Protein AF-A0A2N2STR3-F1 (afdb_monomer)

pLDDT: mean 80.76, std 12.84, range [39.19, 95.0]

Radius of gyration: 30.35 Å; Cα contacts (8 Å, |Δi|>4): 97; chains: 1; bounding box: 81×40×67 Å

Sequence (172 aa):
MGGGMKFQKDGRSLTLESEEEVAEFNKLVDLAKSLKDKQHTRAEKVFKIFIDGNEVVDFDDENDSASISANLWCNEMDAMINQHLDHRSISDFVGLIVKNHVKALQVSNAYKRHAENRSMKADVFVWLDANMVKFRSMDSAAEAITKQQPIAFRTAREWAGEWKKLRSTGTP

Structure (mmCIF, N/CA/C/O backbone):
data_AF-A0A2N2STR3-F1
#
_entry.id   AF-A0A2N2STR3-F1
#
loop_
_atom_site.group_PDB
_atom_site.id
_atom_site.type_symbol
_atom_site.label_atom_id
_atom_site.label_alt_id
_atom_site.label_comp_id
_atom_site.label_asym_id
_atom_site.label_entity_id
_atom_site.label_seq_id
_atom_site.pdbx_PDB_ins_code
_atom_site.Cartn_x
_atom_site.Cartn_y
_atom_site.Cartn_z
_atom_site.occupancy
_atom_site.B_iso_or_equiv
_atom_site.auth_seq_id
_atom_site.auth_comp_id
_atom_site.auth_asym_id
_atom_site.auth_atom_id
_atom_site.pdbx_PDB_model_num
ATOM 1 N N . MET A 1 1 ? -44.764 25.074 13.155 1.00 39.72 1 MET A N 1
ATOM 2 C CA . MET A 1 1 ? -44.567 23.906 12.272 1.00 39.72 1 MET A CA 1
ATOM 3 C C . MET A 1 1 ? -43.238 23.278 12.663 1.00 39.72 1 MET A C 1
ATOM 5 O O . MET A 1 1 ? -42.209 23.796 12.259 1.00 39.72 1 MET A O 1
ATOM 9 N N . GLY A 1 2 ? -43.251 22.276 13.547 1.00 47.53 2 GLY A N 1
ATOM 10 C CA . GLY A 1 2 ? -42.030 21.592 13.988 1.00 47.53 2 GLY A CA 1
ATOM 11 C C . GLY A 1 2 ? -41.621 20.551 12.950 1.00 47.53 2 GLY A C 1
ATOM 12 O O . GLY A 1 2 ? -42.372 19.613 12.698 1.00 47.53 2 GLY A O 1
ATOM 13 N N . GLY A 1 3 ? -40.484 20.757 12.288 1.00 50.66 3 GLY A N 1
ATOM 14 C CA . GLY A 1 3 ? -39.920 19.793 11.347 1.00 50.66 3 GLY A CA 1
ATOM 15 C C . GLY A 1 3 ? -39.160 18.709 12.103 1.00 50.66 3 GLY A C 1
ATOM 16 O O . GLY A 1 3 ? -38.001 18.914 12.441 1.00 50.66 3 GLY A O 1
ATOM 17 N N . GLY A 1 4 ? -39.812 17.579 12.386 1.00 56.22 4 GLY A N 1
ATOM 18 C CA . GLY A 1 4 ? -39.173 16.420 13.018 1.00 56.22 4 GLY A CA 1
ATOM 19 C C . GLY A 1 4 ? -38.145 15.737 12.107 1.00 56.22 4 GLY A C 1
ATOM 20 O O . GLY A 1 4 ? -38.299 15.711 10.881 1.00 56.22 4 GLY A O 1
ATOM 21 N N . MET A 1 5 ? -37.094 15.163 12.701 1.00 69.88 5 MET A N 1
ATOM 22 C CA . MET A 1 5 ? -36.016 14.476 11.982 1.00 69.88 5 MET A CA 1
ATOM 23 C C . MET A 1 5 ? -36.341 12.982 11.859 1.00 69.88 5 MET A C 1
ATOM 25 O O . MET A 1 5 ? -36.570 12.300 12.858 1.00 69.88 5 MET A O 1
ATOM 29 N N . LYS A 1 6 ? -36.378 12.459 10.626 1.00 70.19 6 LYS A N 1
ATOM 30 C CA . LYS A 1 6 ? -36.656 11.041 10.342 1.00 70.19 6 LYS A CA 1
ATOM 31 C C . LYS A 1 6 ? -35.389 10.309 9.927 1.00 70.19 6 LYS A C 1
ATOM 33 O O . LYS A 1 6 ? -34.752 10.680 8.944 1.00 70.19 6 LYS A O 1
ATOM 38 N N . PHE A 1 7 ? -35.078 9.226 10.632 1.00 64.94 7 PHE A N 1
ATOM 39 C CA . PHE A 1 7 ? -33.996 8.308 10.287 1.00 64.94 7 PHE A CA 1
ATOM 40 C C . PHE A 1 7 ? -34.571 6.964 9.847 1.00 64.94 7 PHE A C 1
ATOM 42 O O . PHE A 1 7 ? -35.483 6.430 10.481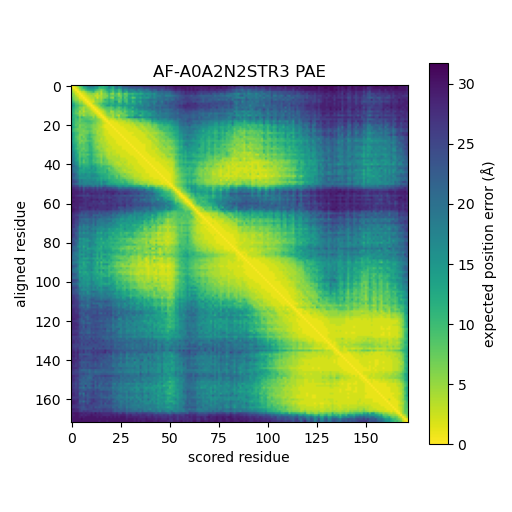 1.00 64.94 7 PHE A O 1
ATOM 49 N N . GLN A 1 8 ? -34.033 6.407 8.762 1.00 64.12 8 GLN A N 1
ATOM 50 C CA . GLN A 1 8 ? -34.474 5.128 8.215 1.00 64.12 8 GLN A CA 1
ATOM 51 C C . GLN A 1 8 ? -33.256 4.259 7.889 1.00 64.12 8 GLN A C 1
ATOM 53 O O . GLN A 1 8 ? -32.399 4.653 7.099 1.00 64.12 8 GLN A O 1
ATOM 58 N N . LYS A 1 9 ? -33.164 3.082 8.516 1.00 63.06 9 LYS A N 1
ATOM 59 C CA . LYS A 1 9 ? -32.127 2.080 8.233 1.00 63.06 9 LYS A CA 1
ATOM 60 C C . LYS A 1 9 ? -32.697 0.677 8.440 1.00 63.06 9 LYS A C 1
ATOM 62 O O . LYS A 1 9 ? -33.377 0.435 9.433 1.00 63.06 9 LYS A O 1
ATOM 67 N N . ASP A 1 10 ? -32.450 -0.224 7.488 1.00 65.56 10 ASP A N 1
ATOM 68 C CA . ASP A 1 10 ? -32.855 -1.641 7.525 1.00 65.56 10 ASP A CA 1
ATOM 69 C C . ASP A 1 10 ? -34.338 -1.861 7.890 1.00 65.56 10 ASP A C 1
ATOM 71 O O . ASP A 1 10 ? -34.689 -2.676 8.742 1.00 65.56 10 ASP A O 1
ATOM 75 N N . GLY A 1 11 ? -35.231 -1.075 7.277 1.00 61.78 11 GLY A N 1
ATOM 76 C CA . GLY A 1 11 ? -36.684 -1.190 7.463 1.00 61.78 11 GLY A CA 1
ATOM 77 C C . GLY A 1 11 ? -37.228 -0.642 8.788 1.00 61.78 11 GLY A C 1
ATOM 78 O O . GLY A 1 11 ? -38.441 -0.627 8.975 1.00 61.78 11 GLY A O 1
ATOM 79 N N . ARG A 1 12 ? -36.374 -0.143 9.692 1.00 55.59 12 ARG A N 1
ATOM 80 C CA . ARG A 1 12 ? -36.793 0.535 10.927 1.00 55.59 12 ARG A CA 1
ATOM 81 C C . ARG A 1 12 ? -36.739 2.047 10.730 1.00 55.59 12 ARG A C 1
ATOM 83 O O . ARG A 1 12 ? -35.742 2.581 10.240 1.00 55.59 12 ARG A O 1
ATOM 90 N N . SER A 1 13 ? -37.825 2.724 11.096 1.00 65.88 13 SER A N 1
ATOM 91 C CA . SER A 1 13 ? -37.939 4.183 11.071 1.00 65.88 13 SER A CA 1
ATOM 92 C C . SER A 1 13 ? -37.992 4.704 12.502 1.00 65.88 13 SER A C 1
ATOM 94 O O . SER A 1 13 ? -38.798 4.228 13.297 1.00 65.88 13 SER A O 1
ATOM 96 N N . LEU A 1 14 ? -37.124 5.665 12.817 1.00 69.38 14 LEU A N 1
ATOM 97 C CA . LEU A 1 14 ? -37.182 6.444 14.049 1.00 69.38 14 LEU A CA 1
ATOM 98 C C . LEU A 1 14 ? -37.553 7.879 13.671 1.00 69.38 14 LEU A C 1
ATOM 100 O O . LEU A 1 14 ? -36.921 8.470 12.790 1.00 69.38 14 LEU A O 1
ATOM 104 N N . THR A 1 15 ? -38.589 8.411 14.309 1.00 74.19 15 THR A N 1
ATOM 105 C CA . THR A 1 15 ? -39.006 9.808 14.150 1.00 74.19 15 THR A CA 1
ATOM 106 C C . THR A 1 15 ? -38.696 10.514 15.459 1.00 74.19 15 THR A C 1
ATOM 108 O O . THR A 1 15 ? -39.141 10.048 16.501 1.00 74.19 15 THR A O 1
ATOM 111 N N . LEU A 1 16 ? -37.890 11.573 15.397 1.00 75.62 16 LEU A N 1
ATOM 112 C CA . LEU A 1 16 ? -37.601 12.449 16.531 1.00 75.62 16 LEU A CA 1
ATOM 113 C C . LEU A 1 16 ? -38.458 13.701 16.356 1.00 75.62 16 LEU A C 1
ATOM 115 O O . LEU A 1 16 ? -38.374 14.371 15.320 1.00 75.62 16 LEU A O 1
ATOM 119 N N . GLU A 1 17 ? -39.329 13.961 17.319 1.00 78.00 17 GLU A N 1
ATOM 120 C CA . GLU A 1 17 ? -40.391 14.962 17.223 1.00 78.00 17 GLU A CA 1
ATOM 121 C C . GLU A 1 17 ? -40.013 16.277 17.914 1.00 78.00 17 GLU A C 1
ATOM 123 O O . GLU A 1 17 ? -40.524 17.332 17.529 1.00 78.00 17 GLU A O 1
ATOM 128 N N . SER A 1 18 ? -39.075 16.241 18.867 1.00 83.88 18 SER A N 1
ATOM 129 C CA . SER A 1 18 ? -38.589 17.424 19.585 1.00 83.88 18 SER A CA 1
ATOM 130 C C . SER A 1 18 ? -37.119 17.758 19.290 1.00 83.88 18 SER A C 1
ATOM 132 O O . SER A 1 18 ? -36.305 16.896 18.954 1.00 83.88 18 SER A O 1
ATOM 134 N N . GLU A 1 19 ? -36.752 19.037 19.428 1.00 80.00 19 GLU A N 1
ATOM 135 C CA . GLU A 1 19 ? -35.352 19.482 19.310 1.00 80.00 19 GLU A CA 1
ATOM 136 C C . GLU A 1 19 ? -34.455 18.854 20.390 1.00 80.00 19 GLU A C 1
ATOM 138 O O . GLU A 1 19 ? -33.280 18.577 20.140 1.00 80.00 19 GLU A O 1
ATOM 143 N N . GLU A 1 20 ? -35.018 18.577 21.568 1.00 85.88 20 GLU A N 1
ATOM 144 C CA . GLU A 1 20 ? -34.337 17.894 22.670 1.00 85.88 20 GLU A CA 1
ATOM 145 C C . GLU A 1 20 ? -34.011 16.437 22.308 1.00 85.88 20 GLU A C 1
ATOM 147 O O . GLU A 1 20 ? -32.861 16.016 22.441 1.00 85.88 20 GLU A O 1
ATOM 152 N N . GLU A 1 21 ? -34.963 15.706 21.720 1.00 81.88 21 GLU A N 1
ATOM 153 C CA . GLU A 1 21 ? -34.752 14.343 21.210 1.00 81.88 21 GLU A CA 1
ATOM 154 C C . GLU A 1 21 ? -33.677 14.289 20.116 1.00 81.88 21 GLU A C 1
ATOM 156 O O . GLU A 1 21 ? -32.838 13.383 20.096 1.00 81.88 21 GLU A O 1
ATOM 161 N N . VAL A 1 22 ? -33.656 15.276 19.213 1.00 81.19 22 VAL A N 1
ATOM 162 C CA . VAL A 1 22 ? -32.611 15.392 18.183 1.00 81.19 22 VAL A CA 1
ATOM 163 C C . VAL A 1 22 ? -31.241 15.649 18.818 1.00 81.19 22 VAL A C 1
ATOM 165 O O . VAL A 1 22 ? -30.244 15.043 18.409 1.00 81.19 22 VAL A O 1
ATOM 168 N N . ALA A 1 23 ? -31.165 16.511 19.833 1.00 83.06 23 ALA A N 1
ATOM 169 C CA . ALA A 1 23 ? -29.919 16.803 20.536 1.00 83.06 23 ALA A CA 1
ATOM 170 C C . ALA A 1 23 ? -29.383 15.582 21.304 1.00 83.06 23 ALA A C 1
ATOM 172 O O . ALA A 1 23 ? -28.182 15.303 21.256 1.00 83.06 23 ALA A O 1
ATOM 173 N N . GLU A 1 24 ? -30.247 14.829 21.982 1.00 85.31 24 GLU A N 1
ATOM 174 C CA . GLU A 1 24 ? -29.868 13.590 22.667 1.00 85.31 24 GLU A CA 1
ATOM 175 C C . GLU A 1 24 ? -29.415 12.502 21.695 1.00 85.31 24 GLU A C 1
ATOM 177 O O . GLU A 1 24 ? -28.379 11.866 21.912 1.00 85.31 24 GLU A O 1
ATOM 182 N N . PHE A 1 25 ? -30.126 12.332 20.579 1.00 84.44 25 PHE A N 1
ATOM 183 C CA . PHE A 1 25 ? -29.736 11.383 19.544 1.00 84.44 25 PHE A CA 1
ATOM 184 C C . PHE A 1 25 ? -28.347 11.698 18.975 1.00 84.44 25 PHE A C 1
ATOM 186 O O . PHE A 1 25 ? -27.512 10.801 18.852 1.00 84.44 25 PHE A O 1
ATOM 193 N N . ASN A 1 26 ? -28.053 12.971 18.697 1.00 84.44 26 ASN A N 1
ATOM 194 C CA . ASN A 1 26 ? -26.729 13.379 18.226 1.00 84.44 26 ASN A CA 1
ATOM 195 C C . ASN A 1 26 ? -25.628 13.072 19.255 1.00 84.44 26 ASN A C 1
ATOM 197 O O . ASN A 1 26 ? -24.583 12.540 18.879 1.00 84.44 26 ASN A O 1
ATOM 201 N N . LYS A 1 27 ? -25.878 13.288 20.556 1.00 90.06 27 LYS A N 1
ATOM 202 C CA . LYS A 1 27 ? -24.935 12.893 21.623 1.00 90.06 27 LYS A CA 1
ATOM 203 C C . LYS A 1 27 ? -24.664 11.386 21.616 1.00 90.06 27 LYS A C 1
ATOM 205 O O . LYS A 1 27 ? -23.516 10.973 21.775 1.00 90.06 27 LYS A O 1
ATOM 210 N N . LEU A 1 28 ? -25.691 10.558 21.411 1.00 87.50 28 LEU A N 1
ATOM 211 C CA . LEU A 1 28 ? -25.538 9.101 21.316 1.00 87.50 28 LEU A CA 1
ATOM 212 C C . LEU A 1 28 ? -24.756 8.680 20.067 1.00 87.50 28 LEU A C 1
ATOM 214 O O . LEU A 1 28 ? -23.909 7.789 20.144 1.00 87.50 28 LEU A O 1
ATOM 218 N N . VAL A 1 29 ? -25.003 9.331 18.929 1.00 88.56 29 VAL A N 1
ATOM 219 C CA . VAL A 1 29 ? -24.253 9.101 17.686 1.00 88.56 29 VAL A CA 1
ATOM 220 C C . VAL A 1 29 ? -22.777 9.444 17.873 1.00 88.56 29 VAL A C 1
ATOM 222 O O . VAL A 1 29 ? -21.910 8.662 17.477 1.00 88.56 29 VAL A O 1
ATOM 225 N N . ASP A 1 30 ? -22.472 10.575 18.501 1.00 90.06 30 ASP A N 1
ATOM 226 C CA . ASP A 1 30 ? -21.092 11.000 18.727 1.00 90.06 30 ASP A CA 1
ATOM 227 C C . ASP A 1 30 ? -20.384 10.131 19.772 1.00 90.06 30 ASP A C 1
ATOM 229 O O . ASP A 1 30 ? -19.218 9.773 19.589 1.00 90.06 30 ASP A O 1
ATOM 233 N N . LEU A 1 31 ? -21.099 9.674 20.805 1.00 88.94 31 LEU A N 1
ATOM 234 C CA . LEU A 1 31 ? -20.593 8.661 21.729 1.00 88.94 31 LEU A CA 1
ATOM 235 C C . LEU A 1 31 ? -20.271 7.350 20.997 1.00 88.94 31 LEU A C 1
ATOM 237 O O . LEU A 1 31 ? -19.203 6.777 21.209 1.00 88.94 31 LEU A O 1
ATOM 241 N N . ALA A 1 32 ? -21.157 6.883 20.115 1.00 85.94 32 ALA A N 1
ATOM 242 C CA . ALA A 1 32 ? -20.942 5.661 19.345 1.00 85.94 32 ALA A CA 1
ATOM 243 C C . ALA A 1 32 ? -19.721 5.771 18.417 1.00 85.94 32 ALA A C 1
ATOM 245 O O . ALA A 1 32 ? -18.920 4.835 18.355 1.00 85.94 32 ALA A O 1
ATOM 246 N N . LYS A 1 33 ? -19.536 6.919 17.747 1.00 87.88 33 LYS A N 1
ATOM 247 C CA . LYS A 1 33 ? -18.321 7.209 16.967 1.00 87.88 33 LYS A CA 1
ATOM 248 C C . LYS A 1 33 ? -17.080 7.177 17.856 1.00 87.88 33 LYS A C 1
ATOM 250 O O . LYS A 1 33 ? -16.166 6.416 17.572 1.00 87.88 33 LYS A O 1
ATOM 255 N N . SER A 1 34 ? -17.092 7.895 18.981 1.00 86.88 34 SER A N 1
ATOM 256 C CA . SER A 1 34 ? -15.962 7.929 19.918 1.00 86.88 34 SER A CA 1
ATOM 257 C C . SER A 1 34 ? -15.590 6.538 20.443 1.00 86.88 34 SER A C 1
ATOM 259 O O . SER A 1 34 ? -14.411 6.210 20.569 1.00 86.88 34 SER A O 1
ATOM 261 N N . LEU A 1 35 ? -16.579 5.690 20.741 1.00 84.81 35 LEU A N 1
ATOM 262 C CA . LEU A 1 35 ? -16.338 4.311 21.167 1.00 84.81 35 LEU A CA 1
ATOM 263 C C . LEU A 1 35 ? -15.709 3.466 20.056 1.00 84.81 35 LEU A C 1
ATOM 265 O O . LEU A 1 35 ? -14.814 2.671 20.345 1.00 84.81 35 LEU A O 1
ATOM 269 N N . LYS A 1 36 ? -16.147 3.645 18.807 1.00 85.81 36 LYS A N 1
ATOM 270 C CA . LYS A 1 36 ? -15.553 2.980 17.644 1.00 85.81 36 LYS A CA 1
ATOM 271 C C . LYS A 1 36 ? -14.120 3.454 17.398 1.00 85.81 36 LYS A C 1
ATOM 273 O O . LYS A 1 36 ? -13.237 2.626 17.216 1.00 85.81 36 LYS A O 1
ATOM 278 N N . ASP A 1 37 ? -13.869 4.755 17.484 1.00 85.25 37 ASP A N 1
ATOM 279 C CA . ASP A 1 37 ? -12.527 5.318 17.320 1.00 85.25 37 ASP A CA 1
ATOM 280 C C . ASP A 1 37 ? -11.580 4.791 18.405 1.00 85.25 37 ASP A C 1
ATOM 282 O O . ASP A 1 37 ? -10.465 4.373 18.110 1.00 85.25 37 ASP A O 1
ATOM 286 N N . LYS A 1 38 ? -12.046 4.684 19.657 1.00 85.62 38 LYS A N 1
ATOM 287 C CA . LYS A 1 38 ? -11.276 4.058 20.745 1.00 85.62 38 LYS A CA 1
ATOM 288 C C . LYS A 1 38 ? -10.962 2.584 20.480 1.00 85.62 38 LYS A C 1
ATOM 290 O O . LYS A 1 38 ? -9.871 2.134 20.826 1.00 85.62 38 LYS A O 1
ATOM 295 N N . GLN A 1 39 ? -11.899 1.822 19.910 1.00 83.94 39 GLN A N 1
ATOM 296 C CA . GLN A 1 39 ? -11.652 0.429 19.508 1.00 83.94 39 GLN A CA 1
ATOM 297 C C . GLN A 1 39 ? -10.579 0.365 18.419 1.00 83.94 39 GLN A C 1
ATOM 299 O O . GLN A 1 39 ? -9.630 -0.410 18.551 1.00 83.94 39 GLN A O 1
ATOM 304 N N . HIS A 1 40 ? -10.675 1.250 17.426 1.00 85.19 40 HIS A N 1
ATOM 305 C CA . HIS A 1 40 ? -9.700 1.360 16.351 1.00 85.19 40 HIS A CA 1
ATOM 306 C C . HIS A 1 40 ? -8.304 1.707 16.878 1.00 85.19 40 HIS A C 1
ATOM 308 O O . HIS A 1 40 ? -7.352 0.981 16.609 1.00 85.19 40 HIS A O 1
ATOM 314 N N . THR A 1 41 ? -8.181 2.734 17.722 1.00 86.56 41 THR A N 1
ATOM 315 C CA . THR A 1 41 ? -6.899 3.137 18.321 1.00 86.56 41 THR A CA 1
ATOM 316 C C . THR A 1 41 ? -6.266 2.019 19.148 1.00 86.56 41 THR A C 1
ATOM 318 O O . THR A 1 41 ? -5.047 1.858 19.155 1.00 86.56 41 THR A O 1
ATOM 321 N N . ARG A 1 42 ? -7.066 1.210 19.853 1.00 84.19 42 ARG A N 1
ATOM 322 C CA . ARG A 1 42 ? -6.543 0.044 20.583 1.00 84.19 42 ARG A CA 1
ATOM 323 C C . ARG A 1 42 ? -5.977 -1.010 19.629 1.00 84.19 42 ARG A C 1
ATOM 325 O O . ARG A 1 42 ? -4.885 -1.510 19.881 1.00 84.19 42 ARG A O 1
ATOM 332 N N . ALA A 1 43 ? -6.666 -1.292 18.525 1.00 84.31 43 ALA A N 1
ATOM 333 C CA . ALA A 1 43 ? -6.166 -2.189 17.486 1.00 84.31 43 ALA A CA 1
ATOM 334 C C . ALA A 1 43 ? -4.882 -1.659 16.818 1.00 84.31 43 ALA A C 1
ATOM 336 O O . ALA A 1 43 ? -3.953 -2.431 16.586 1.00 84.31 43 ALA A O 1
ATOM 337 N N . GLU A 1 44 ? -4.794 -0.350 16.561 1.00 84.38 44 GLU A N 1
ATOM 338 C CA . GLU A 1 44 ? -3.607 0.297 15.981 1.00 84.38 44 GLU A CA 1
ATOM 339 C C . GLU A 1 44 ? -2.358 0.127 16.850 1.00 84.38 44 GLU A C 1
ATOM 341 O O . GLU A 1 44 ? -1.273 -0.108 16.321 1.00 84.38 44 GLU A O 1
ATOM 346 N N . LYS A 1 45 ? -2.500 0.196 18.178 1.00 84.62 45 LYS A N 1
ATOM 347 C CA . LYS A 1 45 ? -1.378 -0.006 19.104 1.00 84.62 45 LYS A CA 1
ATOM 348 C C . LYS A 1 45 ? -0.759 -1.399 18.981 1.00 84.62 45 LYS A C 1
ATOM 350 O O . LYS A 1 45 ? 0.461 -1.512 18.920 1.00 84.62 45 LYS A O 1
ATOM 355 N N . VAL A 1 46 ? -1.594 -2.439 18.921 1.00 82.69 46 VAL A N 1
ATOM 356 C CA . VAL A 1 46 ? -1.137 -3.831 18.744 1.00 82.69 46 VAL A CA 1
ATOM 357 C C . VAL A 1 46 ? -0.553 -4.021 17.346 1.00 82.69 46 VAL A C 1
ATOM 359 O O . VAL A 1 46 ? 0.509 -4.614 17.186 1.00 82.69 46 VAL A O 1
ATOM 362 N N . PHE A 1 47 ? -1.214 -3.465 16.328 1.00 84.62 47 PHE A N 1
ATOM 363 C CA . PHE A 1 47 ? -0.750 -3.523 14.945 1.00 84.62 47 PHE A CA 1
ATOM 364 C C . PHE A 1 47 ? 0.634 -2.893 14.759 1.00 84.62 47 PHE A C 1
ATOM 366 O O . PHE A 1 47 ? 1.457 -3.452 14.042 1.00 84.62 47 PHE A O 1
ATOM 373 N N . LYS A 1 48 ? 0.912 -1.765 15.419 1.00 84.12 48 LYS A N 1
ATOM 374 C CA . LYS A 1 48 ? 2.209 -1.097 15.324 1.00 84.12 48 LYS A CA 1
ATOM 375 C C . LYS A 1 48 ? 3.351 -2.001 15.797 1.00 84.12 48 LYS A C 1
ATOM 377 O O . LYS A 1 48 ? 4.282 -2.221 15.040 1.00 84.12 48 LYS A O 1
ATOM 382 N N . ILE A 1 49 ? 3.243 -2.587 16.989 1.00 81.50 49 ILE A N 1
ATOM 383 C CA . ILE A 1 49 ? 4.287 -3.470 17.547 1.00 81.50 49 ILE A CA 1
ATOM 384 C C . ILE A 1 49 ? 4.430 -4.759 16.737 1.00 81.50 49 ILE A C 1
ATOM 386 O O . ILE A 1 49 ? 5.539 -5.255 16.554 1.00 81.50 49 ILE A O 1
ATOM 390 N N . PHE A 1 50 ? 3.318 -5.269 16.205 1.00 82.75 50 PHE A N 1
ATOM 391 C CA . PHE A 1 50 ? 3.323 -6.432 15.324 1.00 82.75 50 PHE A CA 1
ATOM 392 C C . PHE A 1 50 ? 4.119 -6.199 14.030 1.00 82.75 50 PHE A C 1
ATOM 394 O O . PHE A 1 50 ? 4.771 -7.116 13.542 1.00 82.75 50 PHE A O 1
ATOM 401 N N . ILE A 1 51 ? 4.052 -4.993 13.456 1.00 80.44 51 ILE A N 1
ATOM 402 C CA . ILE A 1 51 ? 4.805 -4.642 12.243 1.00 80.44 51 ILE A CA 1
ATOM 403 C C . ILE A 1 51 ? 6.238 -4.210 12.567 1.00 80.44 51 ILE A C 1
ATOM 405 O O . ILE A 1 51 ? 7.154 -4.613 11.854 1.00 80.44 51 ILE A O 1
ATOM 409 N N . ASP A 1 52 ? 6.427 -3.409 13.618 1.00 71.31 52 ASP A N 1
ATOM 410 C CA . ASP A 1 52 ? 7.721 -2.821 13.978 1.00 71.31 52 ASP A CA 1
ATOM 411 C C . ASP A 1 52 ? 8.682 -3.869 14.558 1.00 71.31 52 ASP A C 1
ATOM 413 O O . ASP A 1 52 ? 9.861 -3.867 14.226 1.00 71.31 52 ASP A O 1
ATOM 417 N N . GLY A 1 53 ? 8.193 -4.818 15.361 1.00 60.78 53 GLY A N 1
ATOM 418 C CA . GLY A 1 53 ? 9.040 -5.867 15.937 1.00 60.78 53 GLY A CA 1
ATOM 419 C C . GLY A 1 53 ? 9.330 -7.047 15.013 1.00 60.78 53 GLY A C 1
ATOM 420 O O . GLY A 1 53 ? 9.824 -8.077 15.454 1.00 60.78 53 GLY A O 1
ATOM 421 N N . ASN A 1 54 ? 9.076 -6.881 13.716 1.00 55.47 54 ASN A N 1
ATOM 422 C CA . ASN A 1 54 ? 9.645 -7.730 12.675 1.00 55.47 54 ASN A CA 1
ATOM 423 C C . ASN A 1 54 ? 11.093 -7.305 12.332 1.00 55.47 54 ASN A C 1
ATOM 425 O O . ASN A 1 54 ? 11.540 -7.502 11.198 1.00 55.47 54 ASN A O 1
ATOM 429 N N . GLU A 1 55 ? 11.801 -6.666 13.274 1.00 51.78 55 GLU A N 1
ATOM 430 C CA . GLU A 1 55 ? 13.222 -6.359 13.141 1.00 51.78 55 GLU A CA 1
ATOM 431 C C . GLU A 1 55 ? 13.979 -7.672 12.931 1.00 51.78 55 GLU A C 1
ATOM 433 O O . GLU A 1 55 ? 13.816 -8.653 13.658 1.00 51.78 55 GLU A O 1
ATOM 438 N N . VAL A 1 56 ? 14.732 -7.702 11.835 1.00 50.22 56 VAL A N 1
ATOM 439 C CA . VAL A 1 56 ? 15.505 -8.852 11.388 1.00 50.22 56 VAL A CA 1
ATOM 440 C C . VAL A 1 56 ? 16.487 -9.188 12.499 1.00 50.22 56 VAL A C 1
ATOM 442 O O . VAL A 1 56 ? 17.370 -8.389 12.788 1.00 50.22 56 VAL A O 1
ATOM 445 N N . VAL A 1 57 ? 16.323 -10.355 13.121 1.00 52.91 57 VAL A N 1
ATOM 446 C CA . VAL A 1 57 ? 17.374 -10.934 13.956 1.00 52.91 57 VAL A CA 1
ATOM 447 C C . VAL A 1 57 ? 18.606 -11.050 13.064 1.00 52.91 57 VAL A C 1
ATOM 449 O O . VAL A 1 57 ? 18.580 -11.809 12.091 1.00 52.91 57 VAL A O 1
ATOM 452 N N . ASP A 1 58 ? 19.633 -10.247 13.333 1.00 49.75 58 ASP A N 1
ATOM 453 C CA . ASP A 1 58 ? 20.894 -10.362 12.618 1.00 49.75 58 ASP A CA 1
ATOM 454 C C . ASP A 1 58 ? 21.515 -11.700 13.026 1.00 49.75 58 ASP A C 1
ATOM 456 O O . ASP A 1 58 ? 21.752 -11.957 14.206 1.00 49.75 58 ASP A O 1
ATOM 460 N N . PHE A 1 59 ? 21.701 -12.605 12.066 1.00 49.97 59 PHE A N 1
ATOM 461 C CA . PHE A 1 59 ? 22.252 -13.935 12.346 1.00 49.97 59 PHE A CA 1
ATOM 462 C C . PHE A 1 59 ? 23.718 -13.863 12.808 1.00 49.97 59 PHE A C 1
ATOM 464 O O . PHE A 1 59 ? 24.243 -14.869 13.288 1.00 49.97 59 PHE A O 1
ATOM 471 N N . ASP A 1 60 ? 24.346 -12.691 12.662 1.00 55.75 60 ASP A N 1
ATOM 472 C CA . ASP A 1 60 ? 25.715 -12.392 13.074 1.00 55.75 60 ASP A CA 1
ATOM 473 C C . ASP A 1 60 ? 25.814 -11.784 14.493 1.00 55.75 60 ASP A C 1
ATOM 475 O O . ASP A 1 60 ? 26.925 -11.643 15.011 1.00 55.75 60 ASP A O 1
ATOM 479 N N . ASP A 1 61 ? 24.690 -11.459 15.153 1.00 56.94 61 ASP A N 1
ATOM 480 C CA . ASP A 1 61 ? 24.690 -11.039 16.562 1.00 56.94 61 ASP A CA 1
ATOM 481 C C . ASP A 1 61 ? 25.014 -12.226 17.486 1.00 56.94 61 ASP A C 1
ATOM 483 O O . ASP A 1 61 ? 24.592 -13.363 17.254 1.00 56.94 61 ASP A O 1
ATOM 487 N N . GLU A 1 62 ? 25.744 -11.970 18.581 1.00 59.53 62 GLU A N 1
ATOM 488 C CA . GLU A 1 62 ? 25.963 -12.976 19.627 1.00 59.53 62 GLU A CA 1
ATOM 489 C C . GLU A 1 62 ? 24.611 -13.583 20.037 1.00 59.53 62 GLU A C 1
ATOM 491 O O . GLU A 1 62 ? 23.677 -12.862 20.390 1.00 59.53 62 GLU A O 1
ATOM 496 N N . ASN A 1 63 ? 24.507 -14.916 19.981 1.00 57.44 63 ASN A N 1
ATOM 497 C CA . ASN A 1 63 ? 23.275 -15.693 20.187 1.00 57.44 63 ASN A CA 1
ATOM 498 C C . ASN A 1 63 ? 22.466 -15.254 21.430 1.00 57.44 63 ASN A C 1
ATOM 500 O O . ASN A 1 63 ? 21.233 -15.275 21.428 1.00 57.44 63 ASN A O 1
ATOM 504 N N . ASP A 1 64 ? 23.157 -14.796 22.475 1.00 61.09 64 ASP A N 1
ATOM 505 C CA . ASP A 1 64 ? 22.544 -14.285 23.698 1.00 61.09 64 ASP A CA 1
ATOM 506 C C . ASP A 1 64 ? 21.791 -12.956 23.465 1.00 61.09 64 ASP A C 1
ATOM 508 O O . ASP A 1 64 ? 20.664 -12.810 23.943 1.00 61.09 64 ASP A O 1
ATOM 512 N N . SER A 1 65 ? 22.333 -12.030 22.665 1.00 64.00 65 SER A N 1
ATOM 513 C CA . SER A 1 65 ? 21.726 -10.729 22.317 1.00 64.00 65 SER A CA 1
ATOM 514 C C . SER A 1 65 ? 20.448 -10.888 21.486 1.00 64.00 65 SER A C 1
ATOM 516 O O . SER A 1 65 ? 19.398 -10.331 21.822 1.00 64.00 65 SER A O 1
ATOM 518 N N . ALA A 1 66 ? 20.499 -11.733 20.453 1.00 63.34 66 ALA A N 1
ATOM 519 C CA . ALA A 1 66 ? 19.342 -12.069 19.626 1.00 63.34 66 ALA A CA 1
ATOM 520 C C . ALA A 1 66 ? 18.203 -12.694 20.456 1.00 63.34 66 ALA A C 1
ATOM 522 O O . ALA A 1 66 ? 17.032 -12.330 20.304 1.00 63.34 66 ALA A O 1
ATOM 523 N N . SER A 1 67 ? 18.544 -13.600 21.381 1.00 67.44 67 SER A N 1
ATOM 524 C CA . SER A 1 67 ? 17.564 -14.255 22.254 1.00 67.44 67 SER A CA 1
ATOM 525 C C . SER A 1 67 ? 16.900 -13.283 23.239 1.00 67.44 67 SER A C 1
ATOM 527 O O . SER A 1 67 ? 15.693 -13.369 23.479 1.00 67.44 67 SER A O 1
ATOM 529 N N . ILE A 1 68 ? 17.660 -12.330 23.791 1.00 69.19 68 ILE A N 1
ATOM 530 C CA . ILE A 1 68 ? 17.148 -11.313 24.716 1.00 69.19 68 ILE A CA 1
ATOM 531 C C . ILE A 1 68 ? 16.171 -10.386 23.990 1.00 69.19 68 ILE A C 1
ATOM 533 O O . ILE A 1 68 ? 15.072 -10.151 24.497 1.00 69.19 68 ILE A O 1
ATOM 537 N N . SER A 1 69 ? 16.526 -9.921 22.791 1.00 69.31 69 SER A N 1
ATOM 538 C CA . SER A 1 69 ? 15.670 -9.060 21.968 1.00 69.31 69 SER A CA 1
ATOM 539 C C . SER A 1 69 ? 14.364 -9.755 21.574 1.00 69.31 69 SER A C 1
ATOM 541 O O . SER A 1 69 ? 13.286 -9.181 21.737 1.00 69.31 69 SER A O 1
ATOM 543 N N . ALA A 1 70 ? 14.431 -11.023 21.154 1.00 71.31 70 ALA A N 1
ATOM 544 C CA . ALA A 1 70 ? 13.243 -11.807 20.819 1.00 71.31 70 ALA A CA 1
ATOM 545 C C . ALA A 1 70 ? 12.311 -11.996 22.028 1.00 71.31 70 ALA A C 1
ATOM 547 O O . ALA A 1 70 ? 11.098 -11.810 21.922 1.00 71.31 70 ALA A O 1
ATOM 548 N N . ASN A 1 71 ? 12.868 -12.317 23.200 1.00 77.44 71 ASN A N 1
ATOM 549 C CA . ASN A 1 71 ? 12.084 -12.472 24.426 1.00 77.44 71 ASN A CA 1
ATOM 550 C C . ASN A 1 71 ? 11.447 -11.152 24.877 1.00 77.44 71 ASN A C 1
ATOM 552 O O . ASN A 1 71 ? 10.296 -11.146 25.315 1.00 77.44 71 ASN A O 1
ATOM 556 N N . LEU A 1 72 ? 12.174 -10.037 24.770 1.00 77.12 72 LEU A N 1
ATOM 557 C CA . LEU A 1 72 ? 11.651 -8.715 25.103 1.00 77.12 72 LEU A CA 1
ATOM 558 C C . LEU A 1 72 ? 10.453 -8.362 24.216 1.00 77.12 72 LEU A C 1
ATOM 560 O O . LEU A 1 72 ? 9.409 -7.970 24.738 1.00 77.12 72 LEU A O 1
ATOM 564 N N . TRP A 1 73 ? 10.575 -8.585 22.907 1.00 80.31 73 TRP A N 1
ATOM 565 C CA . TRP A 1 73 ? 9.483 -8.358 21.967 1.00 80.31 73 TRP A CA 1
ATOM 566 C C . TRP A 1 73 ? 8.274 -9.259 22.241 1.00 80.31 73 TRP A C 1
ATOM 568 O O . TRP A 1 73 ? 7.154 -8.757 22.296 1.00 80.31 73 TRP A O 1
ATOM 578 N N . CYS A 1 74 ? 8.473 -10.563 22.470 1.00 80.06 74 CYS A N 1
ATOM 579 C CA . CYS A 1 74 ? 7.379 -11.482 22.803 1.00 80.06 74 CYS A CA 1
ATOM 580 C C . CYS A 1 74 ? 6.610 -11.010 24.043 1.00 80.06 74 CYS A C 1
ATOM 582 O O . CYS A 1 74 ? 5.383 -10.927 24.019 1.00 80.06 74 CYS A O 1
ATOM 584 N N . ASN A 1 75 ? 7.329 -10.629 25.102 1.00 83.31 75 ASN A N 1
ATOM 585 C CA . ASN A 1 75 ? 6.717 -10.136 26.335 1.00 83.31 75 ASN A CA 1
ATOM 586 C C . ASN A 1 75 ? 5.950 -8.823 26.116 1.00 83.31 75 ASN A C 1
ATOM 588 O O . ASN A 1 75 ? 4.859 -8.641 26.661 1.00 83.31 75 ASN A O 1
ATOM 592 N N . GLU A 1 76 ? 6.502 -7.905 25.321 1.00 83.44 76 GLU A N 1
ATOM 593 C CA . GLU A 1 76 ? 5.837 -6.647 24.977 1.00 83.44 76 GLU A CA 1
ATOM 594 C C . GLU A 1 76 ? 4.581 -6.889 24.127 1.00 83.44 76 GLU A C 1
ATOM 596 O O . GLU A 1 76 ? 3.518 -6.328 24.406 1.00 83.44 76 GLU A O 1
ATOM 601 N N . MET A 1 77 ? 4.668 -7.772 23.133 1.00 83.12 77 MET A N 1
ATOM 602 C CA . MET A 1 77 ? 3.549 -8.138 22.273 1.00 83.12 77 MET A CA 1
ATOM 603 C C . MET A 1 77 ? 2.429 -8.806 23.075 1.00 83.12 77 MET A C 1
ATOM 605 O O . MET A 1 77 ? 1.269 -8.404 22.954 1.00 83.12 77 MET A O 1
ATOM 609 N N . ASP A 1 78 ? 2.761 -9.756 23.950 1.00 86.56 78 ASP A N 1
ATOM 610 C CA . ASP A 1 78 ? 1.798 -10.412 24.837 1.00 86.56 78 ASP A CA 1
ATOM 611 C C . ASP A 1 78 ? 1.125 -9.404 25.774 1.00 86.56 78 ASP A C 1
ATOM 613 O O . ASP A 1 78 ? -0.099 -9.422 25.943 1.00 86.56 78 ASP A O 1
ATOM 617 N N . ALA A 1 79 ? 1.886 -8.470 26.351 1.00 84.88 79 ALA A N 1
ATOM 618 C CA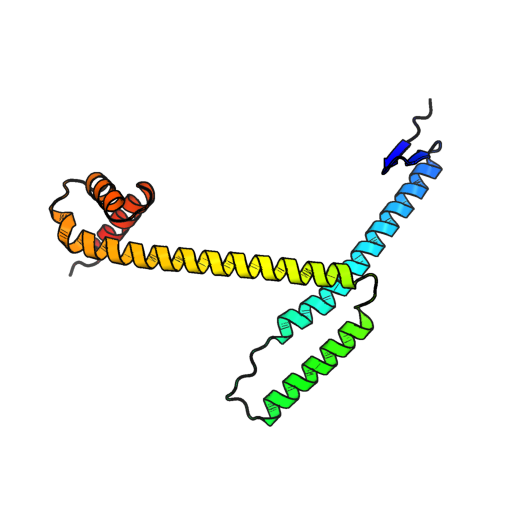 . ALA A 1 79 ? 1.324 -7.403 27.174 1.00 84.88 79 ALA A CA 1
ATOM 619 C C . ALA A 1 79 ? 0.333 -6.536 26.378 1.00 84.88 79 ALA A C 1
ATOM 621 O O . ALA A 1 79 ? -0.742 -6.196 26.877 1.00 84.88 79 ALA A O 1
ATOM 622 N N . MET A 1 80 ? 0.653 -6.217 25.126 1.00 84.44 80 MET A N 1
ATOM 623 C CA . MET A 1 80 ? -0.162 -5.347 24.280 1.00 84.44 80 MET A CA 1
ATOM 624 C C . MET A 1 80 ? -1.415 -6.039 23.753 1.00 84.44 80 MET A C 1
ATOM 626 O O . MET A 1 80 ? -2.489 -5.431 23.755 1.00 84.44 80 MET A O 1
ATOM 630 N N . ILE A 1 81 ? -1.320 -7.319 23.387 1.00 88.00 81 ILE A N 1
ATOM 631 C CA . ILE A 1 81 ? -2.483 -8.159 23.086 1.00 88.00 81 ILE A CA 1
ATOM 632 C C . ILE A 1 81 ? -3.413 -8.173 24.300 1.00 88.00 81 ILE A C 1
ATOM 634 O O . ILE A 1 81 ? -4.582 -7.809 24.176 1.00 88.00 81 ILE A O 1
ATOM 638 N N . ASN A 1 82 ? -2.886 -8.493 25.483 1.00 88.19 82 ASN A N 1
ATOM 639 C CA . ASN A 1 82 ? -3.686 -8.600 26.702 1.00 88.19 82 ASN A CA 1
ATOM 640 C C . ASN A 1 82 ? -4.358 -7.275 27.100 1.00 88.19 82 ASN A C 1
ATOM 642 O O . ASN A 1 82 ? -5.485 -7.272 27.595 1.00 88.19 82 ASN A O 1
ATOM 646 N N . GLN A 1 83 ? -3.700 -6.134 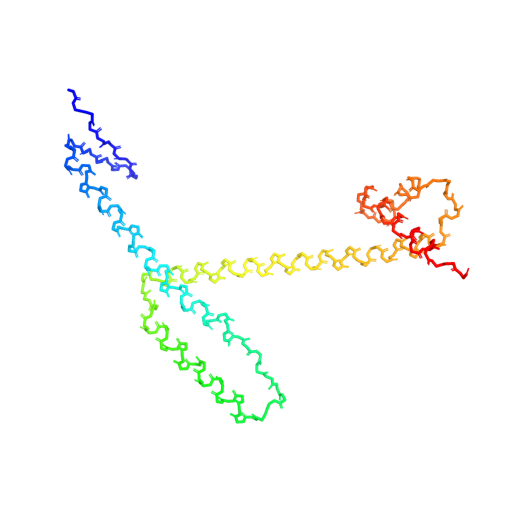26.882 1.00 87.56 83 GLN A N 1
ATOM 647 C CA . GLN A 1 83 ? -4.239 -4.826 27.270 1.00 87.56 83 GLN A CA 1
ATOM 648 C C . GLN A 1 83 ? -5.179 -4.209 26.226 1.00 87.56 83 GLN A C 1
ATOM 650 O O . GLN A 1 83 ? -6.044 -3.386 26.561 1.00 87.56 83 GLN A O 1
ATOM 655 N N . HIS A 1 84 ? -5.002 -4.517 24.941 1.00 86.31 84 HIS A N 1
ATOM 656 C CA . HIS A 1 84 ? -5.613 -3.734 23.863 1.00 86.31 84 HIS A CA 1
ATOM 657 C C . HIS A 1 84 ? -6.405 -4.553 22.844 1.00 86.31 84 HIS A C 1
ATOM 659 O O . HIS A 1 84 ? -7.244 -3.974 22.142 1.00 86.31 84 HIS A O 1
ATOM 665 N N . LEU A 1 85 ? -6.238 -5.874 22.809 1.00 90.12 85 LEU A N 1
ATOM 666 C CA . LEU A 1 85 ? -6.971 -6.745 21.902 1.00 90.12 85 LEU A CA 1
ATOM 667 C C . LEU A 1 85 ? -8.109 -7.467 22.637 1.00 90.12 85 LEU A C 1
ATOM 669 O O . LEU A 1 85 ? -7.888 -8.324 23.483 1.00 90.12 85 LEU A O 1
ATOM 673 N N . ASP A 1 86 ? -9.353 -7.118 22.310 1.00 88.38 86 ASP A N 1
ATOM 674 C CA . ASP A 1 86 ? -10.549 -7.799 22.804 1.00 88.38 86 ASP A CA 1
ATOM 675 C C . ASP A 1 86 ? -11.513 -8.134 21.660 1.00 88.38 86 ASP A C 1
ATOM 677 O O . ASP A 1 86 ? -11.304 -7.761 20.506 1.00 88.38 86 ASP A O 1
ATOM 681 N N . HIS A 1 87 ? -12.609 -8.826 21.978 1.00 83.19 87 HIS A N 1
ATOM 682 C CA . HIS A 1 87 ? -13.620 -9.241 20.999 1.00 83.19 87 HIS A CA 1
ATOM 683 C C . HIS A 1 87 ? -14.190 -8.096 20.138 1.00 83.19 87 HIS A C 1
ATOM 685 O O . HIS A 1 87 ? -14.739 -8.371 19.073 1.00 83.19 87 HIS A O 1
ATOM 691 N N . ARG A 1 88 ? -14.080 -6.830 20.568 1.00 83.19 88 ARG A N 1
ATOM 692 C CA . ARG A 1 88 ? -14.534 -5.661 19.800 1.00 83.19 88 ARG A CA 1
ATOM 693 C C . ARG A 1 88 ? -13.424 -5.095 18.918 1.00 83.19 88 ARG A C 1
ATOM 695 O O . ARG A 1 88 ? -13.708 -4.716 17.788 1.00 83.19 88 ARG A O 1
ATOM 702 N N . SER A 1 89 ? -12.177 -5.059 19.396 1.00 86.94 89 SER A N 1
ATOM 703 C CA . SER A 1 89 ? -11.036 -4.523 18.634 1.00 86.94 89 SER A CA 1
ATOM 704 C C . SER A 1 89 ? -10.376 -5.531 17.680 1.00 86.94 89 SER A C 1
ATOM 706 O O . SER A 1 89 ? -9.704 -5.111 16.738 1.00 86.94 89 SER A O 1
ATOM 708 N N . ILE A 1 90 ? -10.606 -6.844 17.842 1.00 88.44 90 ILE A N 1
ATOM 709 C CA . ILE A 1 90 ? -10.052 -7.892 16.955 1.00 88.44 90 ILE A CA 1
ATOM 710 C C . ILE A 1 90 ? -10.424 -7.662 15.487 1.00 88.44 90 ILE A C 1
ATOM 712 O O . ILE A 1 90 ? -9.574 -7.801 14.608 1.00 88.44 90 ILE A O 1
ATOM 716 N N . SER A 1 91 ? -11.674 -7.284 15.203 1.00 89.06 91 SER A N 1
ATOM 717 C CA . SER A 1 91 ? -12.110 -7.055 13.820 1.00 89.06 91 SER A CA 1
ATOM 718 C C . SER A 1 91 ? -11.331 -5.915 13.159 1.00 89.06 91 SER A C 1
ATOM 720 O O . SER A 1 91 ? -10.958 -6.019 11.990 1.00 89.06 91 SER A O 1
ATOM 722 N N . ASP A 1 92 ? -11.069 -4.836 13.899 1.00 89.31 92 ASP A N 1
ATOM 723 C CA . ASP A 1 92 ? -10.303 -3.698 13.391 1.00 89.31 92 ASP A CA 1
ATOM 724 C C . ASP A 1 92 ? -8.828 -4.063 13.199 1.00 89.31 92 ASP A C 1
ATOM 726 O O . ASP A 1 92 ? -8.236 -3.694 12.184 1.00 89.31 92 ASP A O 1
ATOM 730 N N . PHE A 1 93 ? -8.256 -4.852 14.114 1.00 89.31 93 PHE A N 1
ATOM 731 C CA . PHE A 1 93 ? -6.886 -5.357 14.012 1.00 89.31 93 PHE A CA 1
ATOM 732 C C . PHE A 1 93 ? -6.679 -6.226 12.763 1.00 89.31 93 PHE A C 1
ATOM 734 O O . PHE A 1 93 ? -5.771 -5.968 11.971 1.00 89.31 93 PHE A O 1
ATOM 741 N N . VAL A 1 94 ? -7.569 -7.194 12.513 1.00 90.56 94 VAL A N 1
ATOM 742 C CA . VAL A 1 94 ? -7.540 -8.005 11.280 1.00 90.56 94 VAL A CA 1
ATOM 743 C C . VAL A 1 94 ? -7.685 -7.113 10.043 1.00 90.56 94 VAL A C 1
ATOM 745 O O . VAL A 1 94 ? -6.969 -7.287 9.055 1.00 90.56 94 VAL A O 1
ATOM 748 N N . GLY A 1 95 ? -8.558 -6.104 10.107 1.00 90.62 95 GLY A N 1
ATOM 749 C CA . GLY A 1 95 ? -8.705 -5.113 9.044 1.00 90.62 95 GLY A CA 1
ATOM 750 C C . GLY A 1 95 ? -7.415 -4.338 8.748 1.00 90.62 95 GLY A C 1
ATOM 751 O O . GLY A 1 95 ? -7.105 -4.094 7.579 1.00 90.62 95 GLY A O 1
ATOM 752 N N . LEU A 1 96 ? -6.646 -3.965 9.775 1.00 91.38 96 LEU A N 1
ATOM 753 C CA . LEU A 1 96 ? -5.346 -3.301 9.625 1.00 91.38 96 LEU A CA 1
ATOM 754 C C . LEU A 1 96 ? -4.310 -4.219 8.959 1.00 91.38 96 LEU A C 1
ATOM 756 O O . LEU A 1 96 ? -3.647 -3.785 8.013 1.00 91.38 96 LEU A O 1
ATOM 760 N N . ILE A 1 97 ? -4.237 -5.493 9.363 1.00 90.56 97 ILE A N 1
ATOM 761 C CA . ILE A 1 97 ? -3.338 -6.491 8.755 1.00 90.56 97 ILE A CA 1
ATOM 762 C C . ILE A 1 97 ? -3.610 -6.636 7.256 1.00 90.56 97 ILE A C 1
ATOM 764 O O . ILE A 1 97 ? -2.691 -6.518 6.441 1.00 90.56 97 ILE A O 1
ATOM 768 N N . VAL A 1 98 ? -4.873 -6.837 6.870 1.00 91.62 98 VAL A N 1
ATOM 769 C CA . VAL A 1 98 ? -5.249 -7.015 5.458 1.00 91.62 98 VAL A CA 1
ATOM 770 C C . VAL A 1 98 ? -4.911 -5.768 4.640 1.00 91.62 98 VAL A C 1
ATOM 772 O O . VAL A 1 98 ? -4.331 -5.875 3.558 1.00 91.62 98 VAL A O 1
ATOM 775 N N . LYS A 1 99 ? -5.212 -4.569 5.159 1.00 90.12 99 LYS A N 1
ATOM 776 C CA . LYS A 1 99 ? -4.863 -3.303 4.491 1.00 90.12 99 LYS A CA 1
ATOM 777 C C . LYS A 1 99 ? -3.357 -3.175 4.276 1.00 90.12 99 LYS A C 1
ATOM 779 O O . LYS A 1 99 ? -2.935 -2.747 3.201 1.00 90.12 99 LYS A O 1
ATOM 784 N N . ASN A 1 100 ? -2.554 -3.536 5.274 1.00 89.25 100 ASN A N 1
ATOM 785 C CA . ASN A 1 100 ? -1.102 -3.485 5.165 1.00 89.25 100 ASN A CA 1
ATOM 786 C C . ASN A 1 100 ? -0.570 -4.474 4.123 1.00 89.25 100 ASN A C 1
ATOM 788 O O . ASN A 1 100 ? 0.239 -4.104 3.275 1.00 89.25 100 ASN A O 1
ATOM 792 N N . HIS A 1 101 ? -1.090 -5.702 4.123 1.00 86.12 101 HIS A N 1
ATOM 793 C CA . HIS A 1 101 ? -0.717 -6.718 3.144 1.00 86.12 101 HIS A CA 1
ATOM 794 C C . HIS A 1 101 ? -1.012 -6.271 1.704 1.00 86.12 101 HIS A C 1
ATOM 796 O O . HIS A 1 101 ? -0.156 -6.378 0.826 1.00 86.12 101 HIS A O 1
ATOM 802 N N . VAL A 1 102 ? -2.188 -5.684 1.459 1.00 89.56 102 VAL A N 1
ATOM 803 C CA . VAL A 1 102 ? -2.539 -5.137 0.138 1.00 89.56 102 VAL A CA 1
ATOM 804 C C . VAL A 1 102 ? -1.571 -4.030 -0.288 1.00 89.56 102 VAL A C 1
ATOM 806 O O . VAL A 1 102 ? -1.121 -4.032 -1.435 1.00 89.56 102 VAL A O 1
ATOM 809 N N . LYS A 1 103 ? -1.198 -3.113 0.616 1.00 85.38 103 LYS A N 1
ATOM 810 C CA . LYS A 1 103 ? -0.191 -2.076 0.324 1.00 85.38 103 LYS A CA 1
ATOM 811 C C . LYS A 1 103 ? 1.162 -2.691 -0.044 1.00 85.38 103 LYS A C 1
ATOM 813 O O . LYS A 1 103 ? 1.757 -2.294 -1.044 1.00 85.38 103 LYS A O 1
ATOM 818 N N . ALA A 1 104 ? 1.621 -3.689 0.711 1.00 83.25 104 ALA A N 1
ATOM 819 C CA . ALA A 1 104 ? 2.877 -4.384 0.433 1.00 83.25 104 ALA A CA 1
ATOM 820 C C . ALA A 1 104 ? 2.866 -5.069 -0.948 1.00 83.25 104 ALA A C 1
ATOM 822 O O . ALA A 1 104 ? 3.821 -4.937 -1.717 1.00 83.25 104 ALA A O 1
ATOM 823 N N . LEU A 1 105 ? 1.761 -5.727 -1.318 1.00 80.62 105 LEU A N 1
ATOM 824 C CA . LEU A 1 105 ? 1.588 -6.322 -2.648 1.00 80.62 105 LEU A CA 1
ATOM 825 C C . LEU A 1 105 ? 1.616 -5.275 -3.767 1.00 80.62 105 LEU A C 1
ATOM 827 O O . LEU A 1 105 ? 2.238 -5.501 -4.805 1.00 80.62 105 LEU A O 1
ATOM 831 N N . GLN A 1 106 ? 0.964 -4.126 -3.576 1.00 85.50 106 GLN A N 1
ATOM 832 C CA . GLN A 1 106 ? 0.976 -3.036 -4.557 1.00 85.50 106 GLN A CA 1
ATOM 833 C C . GLN A 1 106 ? 2.394 -2.513 -4.799 1.00 85.50 106 GLN A C 1
ATOM 835 O O . GLN A 1 106 ? 2.799 -2.356 -5.952 1.00 85.50 106 GLN A O 1
ATOM 840 N N . VAL A 1 107 ? 3.161 -2.311 -3.72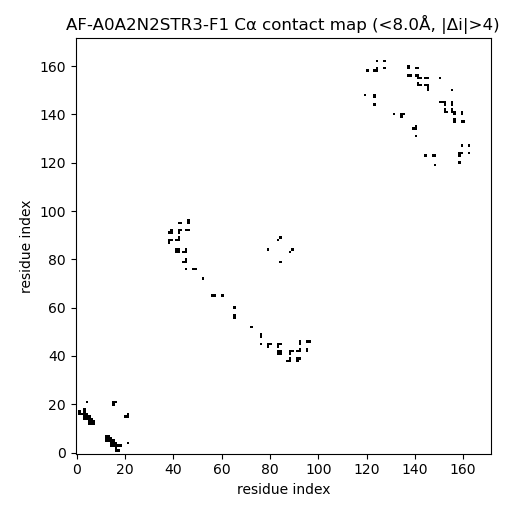5 1.00 80.31 107 VAL A N 1
ATOM 841 C CA . VAL A 1 107 ? 4.567 -1.901 -3.794 1.00 80.31 107 VAL A CA 1
ATOM 842 C C . VAL A 1 107 ? 5.410 -2.961 -4.508 1.00 80.31 107 VAL A C 1
ATOM 844 O O . VAL A 1 107 ? 6.122 -2.637 -5.456 1.00 80.31 107 VAL A O 1
ATOM 847 N N . SER A 1 108 ? 5.282 -4.238 -4.133 1.00 78.88 108 SER A N 1
ATOM 848 C CA . SER A 1 108 ? 5.993 -5.349 -4.786 1.00 78.88 108 SER A CA 1
ATOM 849 C C . SER A 1 108 ? 5.691 -5.425 -6.288 1.00 78.88 108 SER A C 1
ATOM 851 O O . SER A 1 108 ? 6.598 -5.533 -7.114 1.00 78.88 108 SER A O 1
ATOM 853 N N . ASN A 1 109 ? 4.420 -5.295 -6.668 1.00 78.06 109 ASN A N 1
ATOM 854 C CA . ASN A 1 109 ? 4.003 -5.300 -8.068 1.00 78.06 109 ASN A CA 1
ATOM 855 C C . ASN A 1 109 ? 4.547 -4.090 -8.838 1.00 78.06 109 ASN A C 1
ATOM 857 O O . ASN A 1 109 ? 4.944 -4.234 -9.995 1.00 78.06 109 ASN A O 1
ATOM 861 N N . ALA A 1 110 ? 4.603 -2.909 -8.215 1.00 79.38 110 ALA A N 1
ATOM 862 C CA . ALA A 1 110 ? 5.247 -1.743 -8.810 1.00 79.38 110 ALA A CA 1
ATOM 863 C C . ALA A 1 110 ? 6.744 -2.000 -9.043 1.00 79.38 110 ALA A C 1
ATOM 865 O O . ALA A 1 110 ? 7.234 -1.771 -10.148 1.00 79.38 110 ALA A O 1
ATOM 866 N N . TYR A 1 111 ? 7.456 -2.559 -8.059 1.00 75.25 111 TYR A N 1
ATOM 867 C CA . TYR A 1 111 ? 8.864 -2.939 -8.213 1.00 75.25 111 TYR A CA 1
ATOM 868 C C . TYR A 1 111 ? 9.088 -3.936 -9.354 1.00 75.25 111 TYR A C 1
ATOM 870 O O . TYR A 1 111 ? 10.014 -3.738 -10.142 1.00 75.25 111 TYR A O 1
ATOM 878 N N . LYS A 1 112 ? 8.231 -4.958 -9.490 1.00 76.00 112 LYS A N 1
ATOM 879 C CA . LYS A 1 112 ? 8.286 -5.923 -10.603 1.00 76.00 112 LYS A CA 1
ATOM 880 C C . LYS A 1 112 ? 8.117 -5.239 -11.960 1.00 76.00 112 LYS A C 1
ATOM 882 O O . LYS A 1 112 ? 8.971 -5.400 -12.824 1.00 76.00 112 LYS A O 1
ATOM 887 N N . ARG A 1 113 ? 7.100 -4.383 -12.113 1.00 73.88 113 ARG A N 1
ATOM 888 C CA . ARG A 1 113 ? 6.891 -3.593 -13.343 1.00 73.88 113 ARG A CA 1
ATOM 889 C C . ARG A 1 113 ? 8.082 -2.691 -13.659 1.00 73.88 1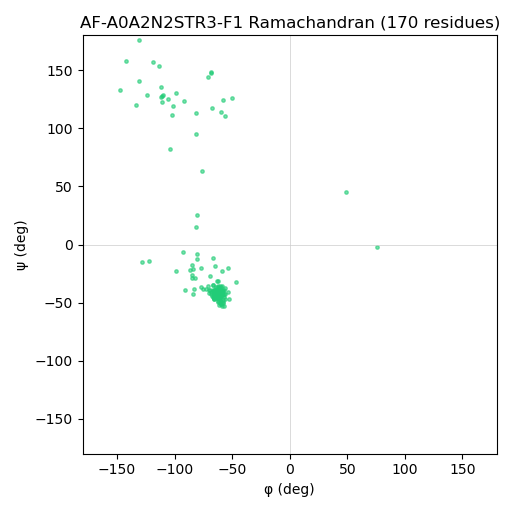13 ARG A C 1
ATOM 891 O O . ARG A 1 113 ? 8.487 -2.569 -14.810 1.00 73.88 113 ARG A O 1
ATOM 898 N N . HIS A 1 114 ? 8.672 -2.056 -12.646 1.00 77.81 114 HIS A N 1
ATOM 899 C CA . HIS A 1 114 ? 9.874 -1.248 -12.839 1.00 77.81 114 HIS A CA 1
ATOM 900 C C . HIS A 1 114 ? 11.088 -2.098 -13.234 1.00 77.81 114 HIS A C 1
ATOM 902 O O . HIS A 1 114 ? 11.896 -1.637 -14.036 1.00 77.81 114 HIS A O 1
ATOM 908 N N . ALA A 1 115 ? 11.222 -3.321 -12.717 1.00 79.75 115 ALA A N 1
ATOM 909 C CA . ALA A 1 115 ? 12.277 -4.247 -13.120 1.00 79.75 115 ALA A CA 1
ATOM 910 C C . ALA A 1 115 ? 12.115 -4.695 -14.582 1.00 79.75 115 ALA A C 1
ATOM 912 O O . ALA A 1 115 ? 13.071 -4.592 -15.349 1.00 79.75 115 ALA A O 1
ATOM 913 N N . GLU A 1 116 ? 10.904 -5.088 -14.984 1.00 78.06 116 GLU A N 1
ATOM 914 C CA . GLU A 1 116 ? 10.569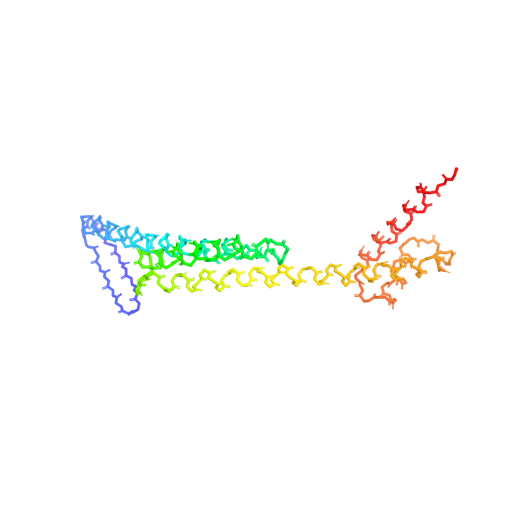 -5.432 -16.373 1.00 78.06 116 GLU A CA 1
ATOM 915 C C . GLU A 1 116 ? 10.862 -4.261 -17.320 1.00 78.06 116 GLU A C 1
ATOM 917 O O . GLU A 1 116 ? 11.570 -4.425 -18.313 1.00 78.06 116 GLU A O 1
ATOM 922 N N . ASN A 1 117 ? 10.416 -3.048 -16.973 1.00 86.31 117 ASN A N 1
ATOM 923 C CA . ASN A 1 117 ? 10.673 -1.851 -17.776 1.00 86.31 117 ASN A CA 1
ATOM 924 C C . ASN A 1 117 ? 12.169 -1.522 -17.887 1.00 86.31 117 ASN A C 1
ATOM 926 O O . ASN A 1 117 ? 12.613 -1.078 -18.943 1.00 86.31 117 ASN A O 1
ATOM 930 N N . ARG A 1 118 ? 12.964 -1.735 -16.826 1.00 86.81 118 ARG A N 1
ATOM 931 C CA . ARG A 1 118 ? 14.426 -1.560 -16.883 1.00 86.81 118 ARG A CA 1
ATOM 932 C C . ARG A 1 118 ? 15.077 -2.572 -17.823 1.00 86.81 118 ARG A C 1
ATOM 934 O O . ARG A 1 118 ? 15.935 -2.172 -18.604 1.00 86.81 118 ARG A O 1
ATOM 941 N N . SER A 1 119 ? 14.649 -3.835 -17.775 1.00 88.38 119 SER A N 1
ATOM 942 C CA . SER A 1 119 ? 15.139 -4.879 -18.683 1.00 88.38 119 SER A CA 1
ATOM 943 C C . SER A 1 119 ? 14.817 -4.538 -20.138 1.00 88.38 119 SER A C 1
ATOM 945 O O . SER A 1 119 ? 15.721 -4.451 -20.962 1.00 88.38 119 SER A O 1
ATOM 947 N N . MET A 1 120 ? 13.550 -4.225 -20.438 1.00 89.31 120 MET A N 1
ATOM 948 C CA . MET A 1 120 ? 13.128 -3.838 -21.790 1.00 89.31 120 MET A CA 1
ATOM 949 C C . MET A 1 120 ? 13.877 -2.600 -22.289 1.00 89.31 120 MET A C 1
ATOM 951 O O . MET A 1 120 ? 14.260 -2.532 -23.453 1.00 89.31 120 MET A O 1
ATOM 955 N N . LYS A 1 121 ? 14.114 -1.612 -21.419 1.00 91.81 121 LYS A N 1
ATOM 956 C CA . LYS A 1 121 ? 14.871 -0.409 -21.776 1.00 91.81 121 LYS A CA 1
ATOM 957 C C . LYS A 1 121 ? 16.328 -0.720 -22.116 1.00 91.81 121 LYS A C 1
ATOM 959 O O . LYS A 1 121 ? 16.846 -0.148 -23.072 1.00 91.81 121 LYS A O 1
ATOM 964 N N . ALA A 1 122 ? 16.974 -1.618 -21.372 1.00 90.62 122 ALA A N 1
ATOM 965 C CA . ALA A 1 122 ? 18.326 -2.072 -21.687 1.00 90.62 122 ALA A CA 1
ATOM 966 C C . ALA A 1 122 ? 18.374 -2.755 -23.065 1.00 90.62 122 ALA A C 1
ATOM 968 O O . ALA A 1 122 ? 19.211 -2.391 -23.891 1.00 90.62 122 ALA A O 1
ATOM 969 N N . ASP A 1 123 ? 17.416 -3.639 -23.361 1.00 91.75 123 ASP A N 1
ATOM 970 C CA . ASP A 1 123 ? 17.307 -4.296 -24.670 1.00 91.75 123 ASP A CA 1
ATOM 971 C C . ASP A 1 123 ? 17.096 -3.281 -25.805 1.00 91.75 123 ASP A C 1
ATOM 973 O O . ASP A 1 123 ? 17.726 -3.369 -26.861 1.00 91.75 123 ASP A O 1
ATOM 977 N N . VAL A 1 124 ? 16.245 -2.273 -25.581 1.00 92.19 124 VAL A N 1
ATOM 978 C CA . VAL A 1 124 ? 16.018 -1.176 -26.535 1.00 92.19 124 VAL A CA 1
ATOM 979 C C . VAL A 1 124 ? 17.294 -0.373 -26.777 1.00 92.19 124 VAL A C 1
ATOM 981 O O . VAL A 1 124 ? 17.551 0.015 -27.915 1.00 92.19 124 VAL A O 1
ATOM 984 N N . PHE A 1 125 ? 18.110 -0.130 -25.750 1.00 93.56 125 PHE A N 1
ATOM 985 C CA . PHE A 1 125 ? 19.370 0.602 -25.900 1.00 93.56 125 PHE A CA 1
ATOM 986 C C . PHE A 1 125 ? 20.385 -0.197 -26.721 1.00 93.56 125 PHE A C 1
ATOM 988 O O . PHE A 1 125 ? 20.964 0.356 -27.654 1.00 93.56 125 PHE A O 1
ATOM 995 N N . VAL A 1 126 ? 20.529 -1.498 -26.450 1.00 93.19 126 VAL A N 1
ATOM 996 C CA . VAL A 1 126 ? 21.375 -2.401 -27.252 1.00 93.19 126 VAL A CA 1
ATOM 997 C C . VAL A 1 126 ? 20.899 -2.443 -28.707 1.00 93.19 126 VAL A C 1
ATOM 999 O O . VAL A 1 126 ? 21.698 -2.366 -29.640 1.00 93.19 126 VAL A O 1
ATOM 1002 N N . TRP A 1 127 ? 19.586 -2.510 -28.928 1.00 93.44 127 TRP A N 1
ATOM 1003 C CA . TRP A 1 127 ? 19.021 -2.486 -30.275 1.00 93.44 127 TRP A CA 1
ATOM 1004 C C . TRP A 1 127 ? 19.268 -1.148 -30.989 1.00 93.44 127 TRP A C 1
ATOM 1006 O O . TRP A 1 127 ? 19.599 -1.138 -32.180 1.00 93.44 127 TRP A O 1
ATOM 1016 N N . LEU A 1 128 ? 19.146 -0.024 -30.274 1.00 91.06 128 LEU A N 1
ATOM 1017 C CA . LEU A 1 128 ? 19.429 1.314 -30.795 1.00 91.06 128 LEU A CA 1
ATOM 1018 C C . LEU A 1 128 ? 20.904 1.476 -31.171 1.00 91.06 128 LEU A C 1
ATOM 1020 O O . LEU A 1 128 ? 21.188 2.075 -32.206 1.00 91.06 128 LEU A O 1
ATOM 1024 N N . ASP A 1 129 ? 21.831 0.886 -30.420 1.00 90.25 129 ASP A N 1
ATOM 1025 C CA . ASP A 1 129 ? 23.262 0.916 -30.747 1.00 90.25 129 ASP A CA 1
ATOM 1026 C C . ASP A 1 129 ? 23.554 0.335 -32.135 1.00 90.25 129 ASP A C 1
ATOM 1028 O O . ASP A 1 129 ? 24.361 0.884 -32.885 1.00 90.25 129 ASP A O 1
ATOM 1032 N N . ALA A 1 130 ? 22.849 -0.735 -32.507 1.00 90.88 130 ALA A N 1
ATOM 1033 C CA . ALA A 1 130 ? 23.019 -1.405 -33.793 1.00 90.88 130 ALA A CA 1
ATOM 1034 C C . ALA A 1 130 ? 22.182 -0.799 -34.936 1.00 90.88 130 ALA A C 1
ATOM 1036 O O . ALA A 1 130 ? 22.492 -1.012 -36.112 1.00 90.88 130 ALA A O 1
ATOM 1037 N N . ASN A 1 131 ? 21.093 -0.084 -34.629 1.00 90.81 131 ASN A N 1
ATOM 1038 C CA . ASN A 1 131 ? 20.097 0.299 -35.636 1.00 90.81 131 ASN A CA 1
ATOM 1039 C C . ASN A 1 131 ? 19.851 1.803 -35.767 1.00 90.81 131 ASN A C 1
ATOM 1041 O O . ASN A 1 131 ? 19.292 2.207 -36.783 1.00 90.81 131 ASN A O 1
ATOM 1045 N N . MET A 1 132 ? 20.286 2.648 -34.825 1.00 84.94 132 MET A N 1
ATOM 1046 C CA . MET A 1 132 ? 19.962 4.081 -34.852 1.00 84.94 132 MET A CA 1
ATOM 1047 C C . MET A 1 132 ? 20.444 4.781 -36.130 1.00 84.94 132 MET A C 1
ATOM 1049 O O . MET A 1 132 ? 19.745 5.640 -36.658 1.00 84.94 132 MET A O 1
ATOM 1053 N N . VAL A 1 133 ? 21.597 4.377 -36.675 1.00 85.50 133 VAL A N 1
ATOM 1054 C CA . VAL A 1 133 ? 22.161 4.935 -37.922 1.00 85.50 133 VAL A CA 1
ATOM 1055 C C . VAL A 1 133 ? 21.209 4.766 -39.119 1.00 85.50 133 VAL A C 1
ATOM 1057 O O . VAL A 1 133 ? 21.273 5.530 -40.079 1.00 85.50 133 VAL A O 1
ATOM 1060 N N . LYS A 1 134 ? 20.290 3.794 -39.060 1.00 89.75 134 LYS A N 1
ATOM 1061 C CA . LYS A 1 134 ? 19.315 3.501 -40.121 1.00 89.75 134 LYS A CA 1
ATOM 1062 C C . LYS A 1 134 ? 18.101 4.437 -40.097 1.00 89.75 134 LYS A C 1
ATOM 1064 O O . LYS A 1 134 ? 17.339 4.451 -41.060 1.00 89.75 134 LYS A O 1
ATOM 1069 N N . PHE A 1 135 ? 17.903 5.209 -39.027 1.00 89.50 135 PHE A N 1
ATOM 1070 C CA . PHE A 1 135 ? 16.723 6.056 -38.854 1.00 89.50 135 PHE A CA 1
ATOM 1071 C C . PHE A 1 135 ? 17.071 7.538 -38.974 1.00 89.50 135 PHE A C 1
ATOM 1073 O O . PHE A 1 135 ? 17.955 8.061 -38.301 1.00 89.50 135 PHE A O 1
ATOM 1080 N N . ARG A 1 136 ? 16.317 8.248 -39.820 1.00 84.06 136 ARG A N 1
ATOM 1081 C CA . ARG A 1 136 ? 16.522 9.680 -40.093 1.00 84.06 136 ARG A CA 1
ATOM 1082 C C . ARG A 1 136 ? 15.995 10.591 -38.977 1.00 84.06 136 ARG A C 1
ATOM 1084 O O . ARG A 1 136 ? 16.399 11.748 -38.888 1.00 84.06 136 ARG A O 1
ATOM 1091 N N . SER A 1 137 ? 15.085 10.095 -38.139 1.00 87.69 137 SER A N 1
ATOM 1092 C CA . SER A 1 137 ? 14.495 10.841 -37.026 1.00 87.69 137 SER A CA 1
ATOM 1093 C C . SER A 1 137 ? 14.292 9.953 -35.801 1.00 87.69 137 SER A C 1
ATOM 1095 O O . SER A 1 137 ? 14.181 8.731 -35.898 1.00 87.69 137 SER A O 1
ATOM 1097 N N . MET A 1 138 ? 14.210 10.585 -34.629 1.00 88.19 138 MET A N 1
ATOM 1098 C CA . MET A 1 138 ? 13.933 9.878 -33.376 1.00 88.19 138 MET A CA 1
ATOM 1099 C C . MET A 1 138 ? 12.502 9.337 -33.314 1.00 88.19 138 MET A C 1
ATOM 1101 O O . MET A 1 138 ? 12.270 8.346 -32.634 1.00 88.19 138 MET A O 1
ATOM 1105 N N . ASP A 1 139 ? 11.562 9.963 -34.025 1.00 91.69 139 ASP A N 1
ATOM 1106 C CA . ASP A 1 139 ? 10.184 9.475 -34.116 1.00 91.69 139 ASP A CA 1
ATOM 1107 C C . ASP A 1 139 ? 10.130 8.185 -34.942 1.00 91.69 139 ASP A C 1
ATOM 1109 O O . ASP A 1 139 ? 9.520 7.212 -34.516 1.00 91.69 139 ASP A O 1
ATOM 1113 N N . SER A 1 140 ? 10.879 8.113 -36.050 1.00 91.38 140 SER A N 1
ATOM 1114 C CA . SER A 1 140 ? 10.998 6.889 -36.853 1.00 91.38 140 SER A CA 1
ATOM 1115 C C . SER A 1 140 ? 11.688 5.756 -36.082 1.00 91.38 140 SER A C 1
ATOM 1117 O O . SER A 1 140 ? 11.252 4.607 -36.146 1.00 91.38 140 SER A O 1
ATOM 1119 N N . ALA A 1 141 ? 12.716 6.078 -35.288 1.00 91.25 141 ALA A N 1
ATOM 1120 C CA . ALA A 1 141 ? 13.326 5.111 -34.378 1.00 91.25 141 ALA A CA 1
ATOM 1121 C C . ALA A 1 141 ? 12.329 4.638 -33.303 1.00 91.25 141 ALA A C 1
ATOM 1123 O O . ALA A 1 141 ? 12.250 3.446 -33.023 1.00 91.25 141 ALA A O 1
ATOM 1124 N N . ALA A 1 142 ? 11.521 5.542 -32.740 1.00 93.50 142 ALA A N 1
ATOM 1125 C CA . ALA A 1 142 ? 10.498 5.201 -31.755 1.00 93.50 142 ALA A CA 1
ATOM 1126 C C . ALA A 1 142 ? 9.397 4.293 -32.331 1.00 93.50 142 ALA A C 1
ATOM 1128 O O . ALA A 1 142 ? 9.008 3.336 -31.667 1.00 93.50 142 ALA A O 1
ATOM 1129 N N . GLU A 1 143 ? 8.950 4.516 -33.571 1.00 94.19 143 GLU A N 1
ATOM 1130 C CA . GLU A 1 143 ? 8.011 3.617 -34.268 1.00 94.19 143 GLU A CA 1
ATOM 1131 C C . GLU A 1 143 ? 8.592 2.219 -34.518 1.00 94.19 143 GLU A C 1
ATOM 1133 O O . GLU A 1 143 ? 7.858 1.234 -34.577 1.00 94.19 143 GLU A O 1
ATOM 1138 N N . ALA A 1 144 ? 9.907 2.112 -34.706 1.00 92.88 144 ALA A N 1
AT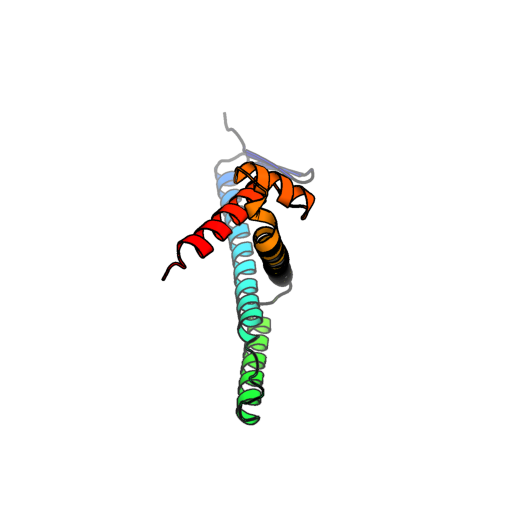OM 1139 C CA . ALA A 1 144 ? 10.568 0.823 -34.868 1.00 92.88 144 ALA A CA 1
ATOM 1140 C C . ALA A 1 144 ? 10.743 0.099 -33.522 1.00 92.88 144 ALA A C 1
ATOM 1142 O O . ALA A 1 144 ? 10.551 -1.114 -33.449 1.00 92.88 144 ALA A O 1
ATOM 1143 N N . ILE A 1 145 ? 11.015 0.836 -32.440 1.00 92.94 145 ILE A N 1
ATOM 1144 C CA . ILE A 1 145 ? 11.100 0.285 -31.081 1.00 92.94 145 ILE A CA 1
ATOM 1145 C C . ILE A 1 145 ? 9.761 -0.318 -30.637 1.00 92.94 145 ILE A C 1
ATOM 1147 O O . ILE A 1 145 ? 9.760 -1.403 -30.063 1.00 92.94 145 ILE A O 1
ATOM 1151 N N . THR A 1 146 ? 8.622 0.325 -30.919 1.00 94.00 146 THR A N 1
ATOM 1152 C CA . THR A 1 146 ? 7.299 -0.221 -30.540 1.00 94.00 146 THR A CA 1
ATOM 1153 C C . THR A 1 146 ? 6.950 -1.527 -31.257 1.00 94.00 146 THR A C 1
ATOM 1155 O O . THR A 1 146 ? 6.071 -2.258 -30.810 1.00 94.00 146 THR A O 1
ATOM 1158 N N . LYS A 1 147 ? 7.629 -1.837 -32.369 1.00 91.12 147 LYS A N 1
ATOM 1159 C CA . LYS A 1 147 ? 7.523 -3.130 -33.062 1.00 91.12 147 LYS A CA 1
ATOM 1160 C C . LYS A 1 147 ? 8.458 -4.185 -32.467 1.00 91.12 147 LYS A C 1
ATOM 1162 O O . LYS A 1 147 ? 8.176 -5.370 -32.589 1.00 91.12 147 LYS A O 1
ATOM 1167 N N . GLN A 1 148 ? 9.557 -3.758 -31.844 1.00 89.31 148 GLN A N 1
ATOM 1168 C CA . GLN A 1 148 ? 10.544 -4.627 -31.199 1.00 89.31 148 GLN A CA 1
ATOM 1169 C C . GLN A 1 148 ? 10.127 -5.029 -29.778 1.00 89.31 148 GLN A C 1
ATOM 1171 O O . GLN A 1 148 ? 10.374 -6.157 -29.363 1.00 89.31 148 GLN A O 1
ATOM 1176 N N . GLN A 1 149 ? 9.528 -4.105 -29.027 1.00 87.44 149 GLN A N 1
ATOM 1177 C CA . GLN A 1 149 ? 9.064 -4.310 -27.656 1.00 87.44 149 GLN A CA 1
ATOM 1178 C C . GLN A 1 149 ? 7.621 -3.807 -27.527 1.00 87.44 14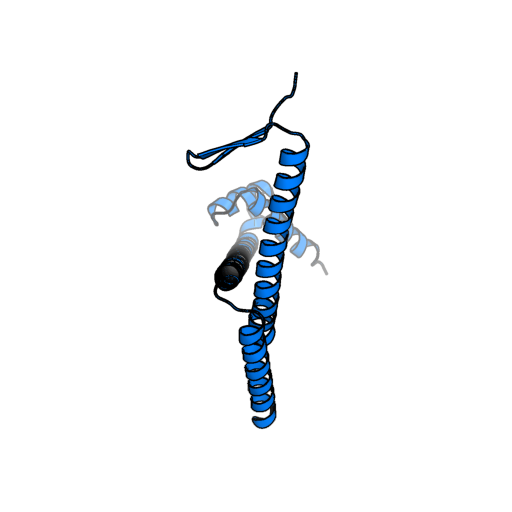9 GLN A C 1
ATOM 1180 O O . GLN A 1 149 ? 7.311 -2.748 -28.081 1.00 87.44 149 GLN A O 1
ATOM 1185 N N . PRO A 1 150 ? 6.738 -4.506 -26.786 1.00 87.88 150 PRO A N 1
ATOM 1186 C CA . PRO A 1 150 ? 5.327 -4.145 -26.645 1.00 87.88 150 PRO A CA 1
ATOM 1187 C C . PRO A 1 150 ? 5.138 -2.953 -25.688 1.00 87.88 150 PRO A C 1
ATOM 1189 O O . PRO A 1 150 ? 4.523 -3.062 -24.630 1.00 87.88 150 PRO A O 1
ATOM 1192 N N . ILE A 1 151 ? 5.684 -1.795 -26.058 1.00 91.06 151 ILE A N 1
ATOM 1193 C CA . ILE A 1 151 ? 5.640 -0.550 -25.288 1.00 91.06 151 ILE A CA 1
ATOM 1194 C C . ILE A 1 151 ? 4.917 0.551 -26.065 1.00 91.06 151 ILE A C 1
ATOM 1196 O O . ILE A 1 151 ? 4.844 0.541 -27.293 1.00 91.06 151 ILE A O 1
ATOM 1200 N N . ALA A 1 152 ? 4.394 1.545 -25.349 1.00 92.25 152 ALA A N 1
ATOM 1201 C CA . ALA A 1 152 ? 3.755 2.695 -25.977 1.00 92.25 152 ALA A CA 1
ATOM 1202 C C . ALA A 1 152 ? 4.779 3.577 -26.717 1.00 92.25 152 ALA A C 1
ATOM 1204 O O . ALA A 1 152 ? 5.905 3.770 -26.254 1.00 92.25 152 ALA A O 1
ATOM 1205 N N . PHE A 1 153 ? 4.356 4.206 -27.818 1.00 93.19 153 PHE A N 1
ATOM 1206 C CA . PHE A 1 153 ? 5.205 5.099 -28.621 1.00 93.19 153 PHE A CA 1
ATOM 1207 C C . PHE A 1 153 ? 5.861 6.215 -27.800 1.00 93.19 153 PHE A C 1
ATOM 1209 O O . PHE A 1 153 ? 7.042 6.506 -27.971 1.00 93.19 153 PHE A O 1
ATOM 1216 N N . ARG A 1 154 ? 5.123 6.812 -26.855 1.00 94.31 154 ARG A N 1
ATOM 1217 C CA . ARG A 1 154 ? 5.656 7.864 -25.978 1.00 94.31 154 ARG A CA 1
ATOM 1218 C C . ARG A 1 154 ? 6.838 7.365 -25.142 1.00 94.31 154 ARG A C 1
ATOM 1220 O O . ARG A 1 154 ? 7.845 8.058 -25.055 1.00 94.31 154 ARG A O 1
ATOM 1227 N N . THR A 1 155 ? 6.732 6.155 -24.598 1.00 92.81 155 THR A N 1
ATOM 1228 C CA . THR A 1 155 ? 7.801 5.493 -23.838 1.00 92.81 155 THR A CA 1
ATOM 1229 C C . THR A 1 155 ? 8.995 5.177 -24.735 1.00 92.81 155 THR A C 1
ATOM 1231 O O . THR A 1 155 ? 10.124 5.511 -24.391 1.00 92.81 155 THR A O 1
ATOM 1234 N N . ALA A 1 156 ? 8.752 4.626 -25.929 1.00 93.75 156 ALA A N 1
ATOM 1235 C CA . ALA A 1 156 ? 9.801 4.380 -26.917 1.00 93.75 156 ALA A CA 1
ATOM 1236 C C . ALA A 1 156 ? 10.563 5.666 -27.293 1.00 93.75 156 ALA A C 1
ATOM 1238 O O . ALA A 1 156 ? 11.792 5.675 -27.372 1.00 93.75 156 ALA A O 1
ATOM 1239 N N . ARG A 1 157 ? 9.841 6.776 -27.480 1.00 95.00 157 ARG A N 1
ATOM 1240 C CA . ARG A 1 157 ? 10.409 8.078 -27.843 1.00 95.00 157 ARG A CA 1
ATOM 1241 C C . ARG A 1 157 ? 11.226 8.712 -26.722 1.00 95.00 157 ARG A C 1
ATOM 1243 O O . ARG A 1 157 ? 12.264 9.322 -27.001 1.00 95.00 157 ARG A O 1
ATOM 1250 N N . GLU A 1 158 ? 10.759 8.578 -25.484 1.00 94.75 158 GLU A N 1
ATOM 1251 C CA . GLU A 1 158 ? 11.476 8.998 -24.282 1.00 94.75 158 GLU A CA 1
ATOM 1252 C C . GLU A 1 158 ? 12.783 8.215 -24.136 1.00 94.75 158 GLU A C 1
ATOM 1254 O O . GLU A 1 158 ? 13.849 8.824 -24.049 1.00 94.75 158 GLU A O 1
ATOM 1259 N N . TRP A 1 159 ? 12.726 6.885 -24.242 1.00 94.12 159 TRP A N 1
ATOM 1260 C CA . TRP A 1 159 ? 13.904 6.022 -24.153 1.00 94.12 159 TRP A CA 1
ATOM 1261 C C . TRP A 1 159 ? 14.918 6.300 -25.265 1.00 94.12 159 TRP A C 1
ATOM 1263 O O . TRP A 1 159 ? 16.103 6.436 -24.974 1.00 94.12 159 TRP A O 1
ATOM 1273 N N . ALA A 1 160 ? 14.479 6.485 -26.514 1.00 92.38 160 ALA A N 1
ATOM 1274 C CA . ALA A 1 160 ? 15.364 6.918 -27.599 1.00 92.38 160 ALA A CA 1
ATOM 1275 C C . ALA A 1 160 ? 16.004 8.295 -27.314 1.00 92.38 160 ALA A C 1
ATOM 1277 O O . ALA A 1 160 ? 17.164 8.542 -27.651 1.00 92.38 160 ALA A O 1
ATOM 1278 N N . GLY A 1 161 ? 15.251 9.196 -26.672 1.00 92.62 161 GLY A N 1
ATOM 1279 C CA . GLY A 1 161 ? 15.715 10.486 -26.159 1.00 92.62 161 GLY A CA 1
ATOM 1280 C C . GLY A 1 161 ? 16.846 10.352 -25.146 1.00 92.62 161 GLY A C 1
ATOM 1281 O O . GLY A 1 161 ? 17.896 10.976 -25.294 1.00 92.62 161 GLY A O 1
ATOM 1282 N N . GLU A 1 162 ? 16.629 9.531 -24.125 1.00 91.81 162 GLU A N 1
ATOM 1283 C CA . GLU A 1 162 ? 17.606 9.246 -23.077 1.00 91.81 162 GLU A CA 1
ATOM 1284 C C . GLU A 1 162 ? 18.860 8.562 -23.622 1.00 91.81 162 GLU A C 1
ATOM 1286 O O . GLU A 1 162 ? 19.969 8.997 -23.320 1.00 91.81 162 GLU A O 1
ATOM 1291 N N . TRP A 1 163 ? 18.690 7.562 -24.488 1.00 92.81 163 TRP A N 1
ATOM 1292 C CA . TRP A 1 163 ? 19.783 6.897 -25.192 1.00 92.81 163 TRP A CA 1
ATOM 1293 C C . TRP A 1 163 ? 20.682 7.907 -25.919 1.00 92.81 163 TRP A C 1
ATOM 1295 O O . TRP A 1 163 ? 21.905 7.888 -25.769 1.00 92.81 163 TRP A O 1
ATOM 1305 N N . LYS A 1 164 ? 20.076 8.856 -26.648 1.00 90.38 164 LYS A N 1
ATOM 1306 C CA . LYS A 1 164 ? 20.820 9.905 -27.356 1.00 90.38 164 LYS A CA 1
ATOM 1307 C C . LYS A 1 164 ? 21.555 10.820 -26.381 1.00 90.38 164 LYS A C 1
ATOM 1309 O O . LYS A 1 164 ? 22.715 11.133 -26.622 1.00 90.38 164 LYS A O 1
ATOM 1314 N N . LYS A 1 165 ? 20.906 11.234 -25.286 1.00 89.25 165 LYS A N 1
ATOM 1315 C CA . LYS A 1 165 ? 21.528 12.088 -24.262 1.00 89.25 165 LYS A CA 1
ATOM 1316 C C . LYS A 1 165 ? 22.776 11.433 -23.680 1.00 89.25 165 LYS A C 1
ATOM 1318 O O . LYS A 1 165 ? 23.819 12.069 -23.706 1.00 89.25 165 LYS A O 1
ATOM 1323 N N . LEU A 1 166 ? 22.685 10.170 -23.260 1.00 87.81 166 LEU A N 1
ATOM 1324 C CA . LEU A 1 166 ? 23.805 9.417 -22.681 1.00 87.81 166 LEU A CA 1
ATOM 1325 C C . LEU A 1 166 ? 25.017 9.358 -23.620 1.00 87.81 166 LEU A C 1
ATOM 1327 O O . LEU A 1 166 ? 26.156 9.468 -23.173 1.00 87.81 166 LEU A O 1
ATOM 1331 N N . ARG A 1 167 ? 24.767 9.239 -24.927 1.00 84.44 167 ARG A N 1
ATOM 1332 C CA . ARG A 1 167 ? 25.807 9.196 -25.965 1.00 84.44 167 ARG A CA 1
ATOM 1333 C C . ARG A 1 167 ? 26.296 10.571 -26.419 1.00 84.44 167 ARG A C 1
ATOM 1335 O O . ARG A 1 167 ? 27.390 10.664 -26.949 1.00 84.44 167 ARG A O 1
ATOM 1342 N N . SER A 1 168 ? 25.517 11.633 -26.218 1.00 76.94 168 SER A N 1
ATOM 1343 C CA . SER A 1 168 ? 25.960 13.015 -26.454 1.00 76.94 168 SER A CA 1
ATOM 1344 C C . SER A 1 168 ? 26.753 13.587 -25.275 1.00 76.94 168 SER A C 1
ATOM 1346 O O . SER A 1 168 ? 27.619 14.427 -25.484 1.00 76.94 168 SER A O 1
ATOM 1348 N N . THR A 1 169 ? 26.498 13.128 -24.046 1.00 69.19 169 THR A N 1
ATOM 1349 C CA . THR A 1 169 ? 27.261 13.523 -22.847 1.00 69.19 169 THR A CA 1
ATOM 1350 C C . THR A 1 169 ? 28.583 12.771 -22.681 1.00 69.19 169 THR A C 1
ATOM 1352 O O . THR A 1 169 ? 29.376 13.134 -21.821 1.00 69.19 169 THR A O 1
ATOM 1355 N N . GLY A 1 170 ? 28.836 11.743 -23.498 1.00 57.09 170 GLY A N 1
ATOM 1356 C CA . GLY A 1 170 ? 30.134 11.083 -23.624 1.00 57.09 170 GLY A CA 1
ATOM 1357 C C . GLY A 1 170 ? 30.840 11.508 -24.910 1.00 57.09 170 GLY A C 1
ATOM 1358 O O . GLY A 1 170 ? 30.780 10.789 -25.901 1.00 57.09 170 GLY A O 1
ATOM 1359 N N . THR A 1 171 ? 31.499 12.666 -24.893 1.00 39.19 171 THR A N 1
ATOM 1360 C CA . THR A 1 171 ? 32.493 13.051 -25.911 1.00 39.19 171 THR A CA 1
ATOM 1361 C C . THR A 1 171 ? 33.801 13.366 -25.167 1.00 39.19 171 THR A C 1
ATOM 1363 O O . THR A 1 171 ? 33.713 14.096 -24.178 1.00 39.19 171 THR A O 1
ATOM 1366 N N . PRO A 1 172 ? 34.966 12.799 -25.550 1.00 41.16 172 PRO A N 1
ATOM 1367 C CA . PRO A 1 172 ? 36.280 13.293 -25.123 1.00 41.16 172 PRO A CA 1
ATOM 1368 C C . PRO A 1 172 ? 36.497 14.763 -25.490 1.00 41.16 172 PRO A C 1
ATOM 1370 O O . PRO A 1 172 ? 35.946 15.190 -26.533 1.00 41.16 172 PRO A O 1
#

Foldseek 3Di:
DQDWDWDDDPRDIDTGRDPVSVVVVVVVVVVVVVVLVLLLVLLVQLLVLVVVLVPDQDPPPDPVVSVVSVVVSVVVSVVSCVPRPDPSSVVSNVVSVVVVVVVVVVVVVVVVVVVVLVVLLVVLLVVCVVCVVVDPDLLRSLVVSCVVDVDDSVSSSVSSVVSVVVVVVDDD

Solvent-accessible surface area (backbone atoms only — not comparable to full-atom values): 9738 Å² total; per-residue (Å²): 136,83,83,54,55,76,48,78,59,96,92,46,76,48,77,33,76,46,73,66,53,48,52,52,50,51,53,53,52,51,49,53,49,53,54,50,51,55,33,42,54,32,15,48,58,43,50,48,52,66,60,63,68,64,62,76,75,59,88,84,48,59,70,67,59,48,51,50,53,52,52,51,50,51,54,52,50,52,52,37,40,72,75,34,55,44,93,77,15,46,64,48,33,54,50,50,53,54,53,50,52,53,52,51,51,52,52,53,52,49,52,49,54,52,49,53,51,51,53,54,50,51,53,51,48,58,50,41,74,79,44,47,92,79,39,95,43,66,66,60,43,10,61,52,42,37,75,75,42,101,52,56,56,69,58,31,36,50,51,55,49,52,54,49,48,62,58,66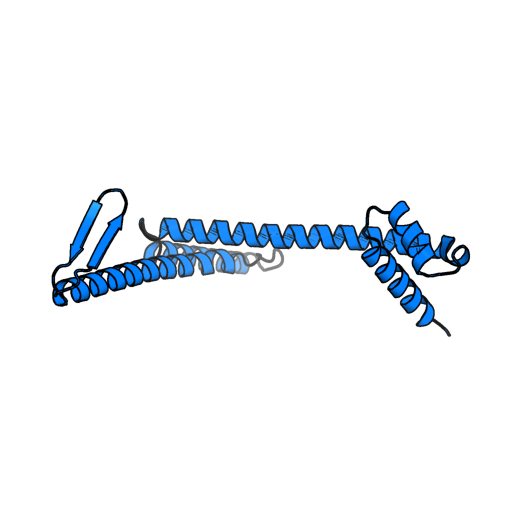,75,61,66,138

Secondary structure (DSSP, 8-state):
----EEEEETTEEEEE-SHHHHHHHHHHHHHHHHHHHHHHHHHHHHHHHHHHT-----TTS-HHHHHHHHHHHHHHHHHHHHHH--TTTHHHHHHHHHHHHHHHHHHHHHHHHHHHHHHHHHHHHHHHHHHGGG-SSHHHHHHHHHHHSS--HHHHHHHHHHHHHHHHS---

Mean predicted aligned error: 13.67 Å